Protein AF-Q69B92-F1 (afdb_monomer_lite)

Structure (mmCIF, N/CA/C/O backbone):
data_AF-Q69B92-F1
#
_entry.id   AF-Q69B92-F1
#
loop_
_atom_site.group_PDB
_atom_site.id
_atom_site.type_symbol
_atom_site.label_atom_id
_atom_site.label_alt_id
_atom_site.label_comp_id
_atom_site.label_asym_id
_atom_site.label_entity_id
_atom_site.label_seq_id
_atom_site.pdbx_PDB_ins_code
_atom_site.Cartn_x
_atom_site.Cartn_y
_atom_site.Cartn_z
_atom_site.occupancy
_atom_site.B_iso_or_equiv
_atom_site.auth_seq_id
_atom_site.auth_comp_id
_atom_site.auth_asym_id
_atom_site.auth_atom_id
_atom_site.pdbx_PDB_model_num
ATOM 1 N N . MET A 1 1 ? -2.956 -40.944 60.799 1.00 40.00 1 MET A N 1
ATOM 2 C CA . MET A 1 1 ? -3.241 -40.919 59.346 1.00 40.00 1 MET A CA 1
ATOM 3 C C . MET A 1 1 ? -3.884 -39.579 59.002 1.00 40.00 1 MET A C 1
ATOM 5 O O . MET A 1 1 ? -5.050 -39.380 59.313 1.00 40.00 1 MET A O 1
ATOM 9 N N . LYS A 1 2 ? -3.107 -38.618 58.488 1.00 46.03 2 LYS A N 1
ATOM 10 C CA . LYS A 1 2 ? -3.542 -37.228 58.267 1.00 46.03 2 LYS A CA 1
ATOM 11 C C . LYS A 1 2 ? -3.799 -37.036 56.771 1.00 46.03 2 LYS A C 1
ATOM 13 O O . LYS A 1 2 ? -2.864 -37.094 55.982 1.00 46.03 2 LYS A O 1
ATOM 18 N N . LYS A 1 3 ? -5.072 -36.913 56.387 1.00 49.97 3 LYS A N 1
ATOM 19 C CA . LYS A 1 3 ? -5.496 -36.759 54.990 1.00 49.97 3 LYS A CA 1
ATOM 20 C C . LYS A 1 3 ? -5.226 -35.315 54.565 1.00 49.97 3 LYS A C 1
ATOM 22 O O . LYS A 1 3 ? -5.858 -34.398 55.079 1.00 49.97 3 LYS A O 1
ATOM 27 N N . ILE A 1 4 ? -4.246 -35.123 53.689 1.00 58.19 4 ILE A N 1
ATOM 28 C CA . ILE A 1 4 ? -3.927 -33.826 53.092 1.00 58.19 4 ILE A CA 1
ATOM 29 C C . ILE A 1 4 ? -4.911 -33.622 51.939 1.00 58.19 4 ILE A C 1
ATOM 31 O O . ILE A 1 4 ? -4.822 -34.293 50.915 1.00 58.19 4 ILE A O 1
ATOM 35 N N . LEU A 1 5 ? -5.886 -32.739 52.147 1.00 55.16 5 LEU A N 1
ATOM 36 C CA . LEU A 1 5 ? -6.795 -32.270 51.108 1.00 55.16 5 LEU A CA 1
ATOM 37 C C . LEU A 1 5 ? -6.072 -31.155 50.338 1.00 55.16 5 LEU A C 1
ATOM 39 O O . LEU A 1 5 ? -5.948 -30.037 50.832 1.00 55.16 5 LEU A O 1
ATOM 43 N N . PHE A 1 6 ? -5.535 -31.486 49.167 1.00 49.84 6 PHE A N 1
ATOM 44 C CA . PHE A 1 6 ? -4.902 -30.528 48.262 1.00 49.84 6 PHE A CA 1
ATOM 45 C C . PHE A 1 6 ? -6.009 -29.825 47.457 1.00 49.84 6 PHE A C 1
ATOM 47 O O . PHE A 1 6 ? -6.784 -30.521 46.794 1.00 49.84 6 PHE A O 1
ATOM 54 N N . PRO A 1 7 ? -6.148 -28.489 47.512 1.00 50.69 7 PRO A N 1
ATOM 55 C CA . PRO A 1 7 ? -7.153 -27.805 46.720 1.00 50.69 7 PRO A CA 1
ATOM 56 C C . PRO A 1 7 ? -6.691 -27.823 45.260 1.00 50.69 7 PRO A C 1
ATOM 58 O O . PRO A 1 7 ? -5.608 -27.345 44.928 1.00 50.69 7 PRO A O 1
ATOM 61 N N . PHE A 1 8 ? -7.508 -28.400 44.381 1.00 52.59 8 PHE A N 1
ATOM 62 C CA . PHE A 1 8 ? -7.361 -28.224 42.942 1.00 52.59 8 PHE A CA 1
ATOM 63 C C . PHE A 1 8 ? -7.646 -26.751 42.626 1.00 52.59 8 PHE A C 1
ATOM 65 O O . PHE A 1 8 ? -8.801 -26.339 42.515 1.00 52.59 8 PHE A O 1
ATOM 72 N N . CYS A 1 9 ? -6.593 -25.939 42.517 1.00 53.56 9 CYS A N 1
ATOM 73 C CA . CYS A 1 9 ? -6.684 -24.627 41.892 1.00 53.56 9 CYS A CA 1
ATOM 74 C C . CYS A 1 9 ? -7.047 -24.839 40.421 1.00 53.56 9 CYS A C 1
ATOM 76 O O . CYS A 1 9 ? -6.195 -25.168 39.596 1.00 53.56 9 CYS A O 1
ATOM 78 N N . VAL A 1 10 ? -8.327 -24.663 40.099 1.00 58.72 10 VAL A N 1
ATOM 79 C CA . VAL A 1 10 ? -8.780 -24.450 38.728 1.00 58.72 10 VAL A CA 1
ATOM 80 C C . VAL A 1 10 ? -8.171 -23.122 38.282 1.00 58.72 10 VAL A C 1
ATOM 82 O O . VAL A 1 10 ? -8.684 -22.052 38.600 1.00 58.72 10 VAL A O 1
ATOM 85 N N . PHE A 1 11 ? -7.032 -23.185 37.590 1.00 57.44 11 PHE A N 1
ATOM 86 C CA . PHE A 1 11 ? -6.513 -22.057 36.826 1.00 57.44 11 PHE A CA 1
ATOM 87 C C . PHE A 1 11 ? -7.481 -21.813 35.666 1.00 57.44 11 PHE A C 1
ATOM 89 O O . PHE A 1 11 ? -7.361 -22.393 34.588 1.00 57.44 11 PHE A O 1
ATOM 96 N N . GLY A 1 12 ? -8.491 -20.981 35.914 1.00 56.69 12 GLY A N 1
ATOM 97 C CA . GLY A 1 12 ? -9.282 -20.379 34.856 1.00 56.69 12 GLY A CA 1
ATOM 98 C C . GLY A 1 12 ? -8.371 -19.462 34.049 1.00 56.69 12 GLY A C 1
ATOM 99 O O . GLY A 1 12 ? -8.016 -18.379 34.506 1.00 56.69 12 GLY A O 1
ATOM 100 N N . VAL A 1 13 ? -7.972 -19.902 32.858 1.00 61.03 13 VAL A N 1
ATOM 101 C CA . VAL A 1 13 ? -7.386 -19.023 31.844 1.00 61.03 13 VAL A CA 1
ATOM 102 C C . VAL A 1 13 ? -8.472 -18.061 31.370 1.00 61.03 13 VAL A C 1
ATOM 104 O O . VAL A 1 13 ? -9.257 -18.362 30.473 1.00 61.03 13 VAL A O 1
ATOM 107 N N . ILE A 1 14 ? -8.539 -16.896 32.009 1.00 56.09 14 ILE A N 1
ATOM 108 C CA . ILE A 1 14 ? -9.239 -15.728 31.479 1.00 56.09 14 ILE A CA 1
ATOM 109 C C . ILE A 1 14 ? -8.425 -15.194 30.299 1.00 56.09 14 ILE A C 1
ATOM 111 O O . ILE A 1 14 ? -7.545 -14.355 30.452 1.00 56.09 14 ILE A O 1
ATOM 115 N N . ASN A 1 15 ? -8.698 -15.710 29.101 1.00 53.12 15 ASN A N 1
ATOM 116 C CA . ASN A 1 15 ? -8.276 -15.041 27.879 1.00 53.12 15 ASN A CA 1
ATOM 117 C C . ASN A 1 15 ? -9.120 -13.768 27.750 1.00 53.12 15 ASN A C 1
ATOM 119 O O . ASN A 1 15 ? -10.294 -13.829 27.387 1.00 53.12 15 ASN A O 1
ATOM 123 N N . SER A 1 16 ? -8.537 -12.615 28.068 1.00 54.50 16 SER A N 1
ATOM 124 C CA . SER A 1 16 ? -9.066 -11.309 27.680 1.00 54.50 16 SER A CA 1
ATOM 125 C C . SER A 1 16 ? -8.912 -11.161 26.168 1.00 54.50 16 SER A C 1
ATOM 127 O O . SER A 1 16 ? -7.969 -10.548 25.672 1.00 54.50 16 SER A O 1
ATOM 129 N N . VAL A 1 17 ? -9.819 -11.791 25.424 1.00 55.09 17 VAL A N 1
ATOM 130 C CA . VAL A 1 17 ? -9.998 -11.512 24.004 1.00 55.09 17 VAL A CA 1
ATOM 131 C C . VAL A 1 17 ? -10.690 -10.157 23.951 1.00 55.09 17 VAL A C 1
ATOM 133 O O . VAL A 1 17 ? -11.878 -10.058 24.253 1.00 55.09 17 VAL A O 1
ATOM 136 N N . ASN A 1 18 ? -9.941 -9.100 23.627 1.00 56.81 18 ASN A N 1
ATOM 137 C CA . ASN A 1 18 ? -10.551 -7.861 23.158 1.00 56.81 18 ASN A CA 1
ATOM 138 C C . ASN A 1 18 ? -11.447 -8.269 21.993 1.00 56.81 18 ASN A C 1
ATOM 140 O O . ASN A 1 18 ? -10.948 -8.753 20.976 1.00 56.81 18 ASN A O 1
ATOM 144 N N . ALA A 1 19 ? -12.762 -8.201 22.194 1.00 47.94 19 ALA A N 1
ATOM 145 C CA . ALA A 1 19 ? -13.719 -8.560 21.170 1.00 47.94 19 ALA A CA 1
ATOM 146 C C . ALA A 1 19 ? -13.458 -7.632 19.982 1.00 47.94 19 ALA A C 1
ATOM 148 O O . ALA A 1 19 ? -13.809 -6.454 20.028 1.00 47.94 19 ALA A O 1
ATOM 149 N N . LEU A 1 20 ? -12.788 -8.147 18.942 1.00 54.19 20 LEU A N 1
ATOM 150 C CA . LEU A 1 20 ? -12.852 -7.533 17.628 1.00 54.19 20 LEU A CA 1
ATOM 151 C C . LEU A 1 20 ? -14.338 -7.462 17.314 1.00 54.19 20 LEU A C 1
ATOM 153 O O . LEU A 1 20 ? -14.989 -8.500 17.177 1.00 54.19 20 LEU A O 1
ATOM 157 N N . ASP A 1 21 ? -14.875 -6.249 17.280 1.00 54.31 21 ASP A N 1
ATOM 158 C CA . ASP A 1 21 ? -16.238 -6.014 16.848 1.00 54.31 21 ASP A CA 1
ATOM 159 C C . ASP A 1 21 ? -16.378 -6.608 15.442 1.00 54.31 21 ASP A C 1
ATOM 161 O O . ASP A 1 21 ? -15.842 -6.089 14.468 1.00 54.31 21 ASP A O 1
ATOM 165 N N . LEU A 1 22 ? -17.021 -7.770 15.332 1.00 53.44 22 LEU A N 1
ATOM 166 C CA . LEU A 1 22 ? -17.140 -8.512 14.074 1.00 53.44 22 LEU A CA 1
ATOM 167 C C . LEU A 1 22 ? -17.931 -7.720 13.021 1.00 53.44 22 LEU A C 1
ATOM 169 O O . LEU A 1 22 ? -17.814 -8.008 11.830 1.00 53.44 22 LEU A O 1
ATOM 173 N N . GLN A 1 23 ? -18.686 -6.696 13.438 1.00 51.72 23 GLN A N 1
ATOM 174 C CA . GLN A 1 23 ? -19.352 -5.759 12.531 1.00 51.72 23 GLN A CA 1
ATOM 175 C C . GLN A 1 23 ? -18.354 -4.841 11.809 1.00 51.72 23 GLN A C 1
ATOM 177 O O . GLN A 1 23 ? -18.604 -4.435 10.673 1.00 51.72 23 GLN A O 1
ATOM 182 N N . LEU A 1 24 ? -17.189 -4.592 12.412 1.00 58.81 24 LEU A N 1
ATOM 183 C CA . LEU A 1 24 ? -16.111 -3.772 11.863 1.00 58.81 24 LEU A CA 1
ATOM 184 C C . LEU A 1 24 ? -15.448 -4.422 10.643 1.00 58.81 24 LEU A C 1
ATOM 186 O O . LEU A 1 24 ? -14.958 -3.725 9.763 1.00 58.81 24 LEU A O 1
ATOM 190 N N . LEU A 1 25 ? -15.477 -5.753 10.534 1.00 67.62 25 LEU A N 1
ATOM 191 C CA . LEU A 1 25 ? -14.877 -6.505 9.428 1.00 67.62 25 LEU A CA 1
ATOM 192 C C . LEU A 1 25 ? -15.894 -6.804 8.314 1.00 67.62 25 LEU A C 1
ATOM 194 O O . LEU A 1 25 ? -15.961 -7.923 7.800 1.00 67.62 25 LEU A O 1
ATOM 198 N N . SER A 1 26 ? -16.657 -5.800 7.887 1.00 80.12 26 SER A N 1
ATOM 199 C CA . SER A 1 26 ? -17.514 -5.898 6.697 1.00 80.12 26 SER A CA 1
ATOM 200 C C . SER A 1 26 ? -17.010 -5.027 5.546 1.00 80.12 26 SER A C 1
ATOM 202 O O . SER A 1 26 ? -16.371 -3.996 5.753 1.00 80.12 26 SER A O 1
ATOM 204 N N . GLY A 1 27 ? -17.293 -5.460 4.314 1.00 88.19 27 GLY A N 1
ATOM 205 C CA . GLY A 1 27 ? -16.966 -4.713 3.096 1.00 88.19 27 GLY A CA 1
ATOM 206 C C . GLY A 1 27 ? -15.483 -4.347 2.974 1.00 88.19 27 GLY A C 1
ATOM 207 O O . GLY A 1 27 ? -14.600 -5.165 3.234 1.00 88.19 27 GLY A O 1
ATOM 208 N N . ASP A 1 28 ? -15.214 -3.103 2.578 1.00 91.25 28 ASP A N 1
ATOM 209 C CA . ASP A 1 28 ? -13.856 -2.614 2.317 1.00 91.25 28 ASP A CA 1
ATOM 210 C C . ASP A 1 28 ? -12.996 -2.502 3.579 1.00 91.25 28 ASP A C 1
ATOM 212 O O . ASP A 1 28 ? -11.777 -2.658 3.494 1.00 91.25 28 ASP A O 1
ATOM 216 N N . THR A 1 29 ? -13.610 -2.320 4.750 1.00 93.38 29 THR A N 1
ATOM 217 C CA . THR A 1 29 ? -12.896 -2.325 6.032 1.00 93.38 29 THR A CA 1
ATOM 218 C C . THR A 1 29 ? -12.256 -3.680 6.300 1.00 93.38 29 THR A C 1
ATOM 220 O O . THR A 1 29 ? -11.069 -3.751 6.630 1.00 93.38 29 THR A O 1
ATOM 223 N N . ARG A 1 30 ? -13.004 -4.768 6.064 1.00 92.38 30 ARG A N 1
ATOM 224 C CA . ARG A 1 30 ? -12.474 -6.135 6.150 1.00 92.38 30 ARG A CA 1
ATOM 225 C C . ARG A 1 30 ? -11.261 -6.305 5.252 1.00 92.38 30 ARG A C 1
ATOM 227 O O . ARG A 1 30 ? -10.203 -6.727 5.711 1.00 92.38 30 ARG A O 1
ATOM 234 N N . THR A 1 31 ? -11.415 -5.946 3.979 1.00 95.25 31 THR A N 1
ATOM 235 C CA . THR A 1 31 ? -10.349 -6.120 2.994 1.00 95.25 31 THR A CA 1
ATOM 236 C C . THR A 1 31 ? -9.137 -5.259 3.333 1.00 95.25 31 THR A C 1
ATOM 238 O O . THR A 1 31 ? -8.011 -5.711 3.161 1.00 95.25 31 THR A O 1
ATOM 241 N N . SER A 1 32 ? -9.331 -4.050 3.863 1.00 96.12 32 SER A N 1
ATOM 242 C CA . SER A 1 32 ? -8.227 -3.209 4.324 1.00 96.12 32 SER A CA 1
ATOM 243 C C . SER A 1 32 ? -7.442 -3.863 5.461 1.00 96.12 32 SER A C 1
ATOM 245 O O . SER A 1 32 ? -6.212 -3.830 5.426 1.00 96.12 32 SER A O 1
ATOM 247 N N . CYS A 1 33 ? -8.109 -4.446 6.458 1.00 94.12 33 CYS A N 1
ATOM 248 C CA . CYS A 1 33 ? -7.415 -5.122 7.555 1.00 94.12 33 CYS A CA 1
ATOM 249 C C . CYS A 1 33 ? -6.708 -6.401 7.087 1.00 94.12 33 CYS A C 1
ATOM 251 O O . CYS A 1 33 ? -5.565 -6.648 7.474 1.00 94.12 33 CYS A O 1
ATOM 253 N N . GLU A 1 34 ? -7.337 -7.174 6.196 1.00 93.38 34 GLU A N 1
ATOM 254 C CA . GLU A 1 34 ? -6.711 -8.338 5.556 1.00 93.38 34 GLU A CA 1
ATOM 255 C C . GLU A 1 34 ? -5.458 -7.938 4.770 1.00 93.38 34 GLU A C 1
ATOM 257 O O . GLU A 1 34 ? -4.431 -8.600 4.874 1.00 93.38 34 GLU A O 1
ATOM 262 N N . VAL A 1 35 ? -5.498 -6.823 4.031 1.00 95.25 35 VAL A N 1
ATOM 263 C CA . VAL A 1 35 ? -4.329 -6.297 3.311 1.00 95.25 35 VAL A CA 1
ATOM 264 C C . VAL A 1 35 ? -3.181 -5.987 4.262 1.00 95.25 35 VAL A C 1
ATOM 266 O O . VAL A 1 35 ? -2.056 -6.391 3.979 1.00 95.25 35 VAL A O 1
ATOM 269 N N . ILE A 1 36 ? -3.438 -5.303 5.381 1.00 94.12 36 ILE A N 1
ATOM 270 C CA . ILE A 1 36 ? -2.391 -4.979 6.364 1.00 94.12 36 ILE A CA 1
ATOM 271 C C . ILE A 1 36 ? -1.757 -6.264 6.901 1.00 94.12 36 ILE A C 1
ATOM 273 O O . ILE A 1 36 ? -0.532 -6.387 6.893 1.00 94.12 36 ILE A O 1
ATOM 277 N N . LEU A 1 37 ? -2.579 -7.240 7.295 1.00 92.12 37 LEU A N 1
ATOM 278 C CA . LEU A 1 37 ? -2.101 -8.523 7.810 1.00 92.12 37 LEU A CA 1
ATOM 279 C C . LEU A 1 37 ? -1.280 -9.286 6.758 1.00 92.12 37 LEU A C 1
ATOM 281 O O . LEU A 1 37 ? -0.181 -9.764 7.037 1.00 92.12 37 LEU A O 1
ATOM 285 N N . CYS A 1 38 ? -1.777 -9.343 5.524 1.00 92.81 38 CYS A N 1
ATOM 286 C CA . CYS A 1 38 ? -1.100 -10.000 4.414 1.00 92.81 38 CYS A CA 1
ATOM 287 C C . CYS A 1 38 ? 0.216 -9.311 4.039 1.00 92.81 38 CYS A C 1
ATOM 289 O O . CYS A 1 38 ? 1.172 -9.995 3.688 1.00 92.81 38 CYS A O 1
ATOM 291 N N . LEU A 1 39 ? 0.295 -7.978 4.090 1.00 92.06 39 LEU A N 1
ATOM 292 C CA . LEU A 1 39 ? 1.524 -7.232 3.797 1.00 92.06 39 LEU A CA 1
ATOM 293 C C . LEU A 1 39 ? 2.572 -7.360 4.909 1.00 92.06 39 LEU A C 1
ATOM 295 O O . LEU A 1 39 ? 3.761 -7.358 4.597 1.00 92.06 39 LEU A O 1
ATOM 299 N N . ALA A 1 40 ? 2.144 -7.508 6.165 1.00 88.75 40 ALA A N 1
ATOM 300 C CA . ALA A 1 40 ? 3.032 -7.745 7.301 1.00 88.75 40 ALA A CA 1
ATOM 301 C C . ALA A 1 40 ?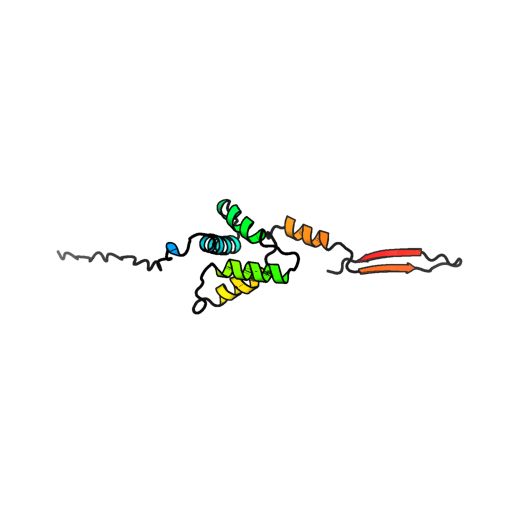 3.605 -9.173 7.327 1.00 88.75 40 ALA A C 1
ATOM 303 O O . ALA A 1 40 ? 4.672 -9.402 7.896 1.00 88.75 40 ALA A O 1
ATOM 304 N N . SER A 1 41 ? 2.919 -10.136 6.703 1.00 86.69 41 SER A N 1
ATOM 305 C CA . SER A 1 41 ? 3.371 -11.525 6.653 1.00 86.69 41 SER A CA 1
ATOM 306 C C . SER A 1 41 ? 4.499 -11.738 5.627 1.00 86.69 41 SER A C 1
ATOM 308 O O . SER A 1 41 ? 4.371 -11.325 4.466 1.00 86.69 41 SER A O 1
ATOM 310 N N . PRO A 1 42 ? 5.580 -12.456 5.994 1.00 81.06 42 PRO A N 1
ATOM 311 C CA . PRO A 1 42 ? 6.631 -12.844 5.053 1.00 81.06 42 PRO A CA 1
ATOM 312 C C . PRO A 1 42 ? 6.150 -13.895 4.041 1.00 81.06 42 PRO A C 1
ATOM 314 O O . PRO A 1 42 ? 6.674 -13.967 2.930 1.00 81.06 42 PRO A O 1
ATOM 317 N N . VAL A 1 43 ? 5.141 -14.694 4.403 1.00 83.19 43 VAL A N 1
ATOM 318 C CA . VAL A 1 43 ? 4.523 -15.697 3.530 1.00 83.19 43 VAL A CA 1
ATOM 319 C C . VAL A 1 43 ? 3.167 -15.181 3.068 1.00 83.19 43 VAL A C 1
ATOM 321 O O . VAL A 1 43 ? 2.380 -14.673 3.864 1.00 83.19 43 VAL A O 1
ATOM 324 N N . LYS A 1 44 ? 2.898 -15.313 1.769 1.00 85.88 44 LYS A N 1
ATOM 325 C CA . LYS A 1 44 ? 1.680 -14.831 1.112 1.00 85.88 44 LYS A CA 1
ATOM 326 C C . LYS A 1 44 ? 0.823 -16.037 0.725 1.00 85.88 44 LYS A C 1
ATOM 328 O O . LYS A 1 44 ? 0.994 -16.561 -0.375 1.00 85.88 44 LYS A O 1
ATOM 333 N N . PRO A 1 45 ? -0.025 -16.533 1.632 1.00 88.69 45 PRO A N 1
ATOM 334 C CA . PRO A 1 45 ? -0.859 -17.688 1.345 1.00 88.69 45 PRO A CA 1
ATOM 335 C C . PRO A 1 45 ? -1.989 -17.317 0.356 1.00 88.69 45 PRO A C 1
ATOM 337 O O . PRO A 1 45 ? -2.250 -16.126 0.139 1.00 88.69 45 PRO A O 1
ATOM 340 N N . PRO A 1 46 ? -2.639 -18.298 -0.300 1.00 90.81 46 PRO A N 1
ATOM 341 C CA . PRO A 1 46 ? -3.597 -18.044 -1.382 1.00 90.81 46 PRO A CA 1
ATOM 342 C C . PRO A 1 46 ? -4.773 -17.137 -0.995 1.00 90.81 46 PRO A C 1
ATOM 344 O O . PRO A 1 46 ? -5.262 -16.376 -1.829 1.00 90.81 46 PRO A O 1
ATOM 347 N N . GLU A 1 47 ? -5.197 -17.155 0.268 1.00 91.25 47 GLU A N 1
ATOM 348 C CA . GLU A 1 47 ? -6.246 -16.283 0.803 1.00 91.25 47 GLU A CA 1
ATOM 349 C C . GLU A 1 47 ? -5.900 -14.791 0.707 1.00 91.25 47 GLU A C 1
ATOM 351 O O . GLU A 1 47 ? -6.794 -13.960 0.566 1.00 91.25 47 GLU A O 1
ATOM 356 N N . CYS A 1 48 ? -4.612 -14.439 0.691 1.00 92.81 48 CYS A N 1
ATOM 357 C CA . CYS A 1 48 ? -4.170 -13.057 0.540 1.00 92.81 48 CYS A CA 1
ATOM 358 C C . CYS A 1 48 ? -4.291 -12.539 -0.899 1.00 92.81 48 CYS A C 1
ATOM 360 O O . CYS A 1 48 ? -4.221 -11.327 -1.113 1.00 92.81 48 CYS A O 1
ATOM 362 N N . ALA A 1 49 ? -4.454 -13.416 -1.896 1.00 91.81 49 ALA A N 1
ATOM 363 C CA . ALA A 1 49 ? -4.379 -13.031 -3.303 1.00 91.81 49 ALA A CA 1
ATOM 364 C C . ALA A 1 49 ? -5.439 -11.986 -3.682 1.00 91.81 49 ALA A C 1
ATOM 366 O O . ALA A 1 49 ? -5.112 -10.989 -4.323 1.00 91.81 49 ALA A O 1
ATOM 367 N N . SER A 1 50 ? -6.686 -12.175 -3.242 1.00 93.88 50 SER A N 1
ATOM 368 C CA . SER A 1 50 ? -7.795 -11.260 -3.552 1.00 93.88 50 SER A CA 1
ATOM 369 C C . SER A 1 50 ? -7.595 -9.881 -2.915 1.00 93.88 50 SER A C 1
ATOM 371 O O . SER A 1 50 ? -7.634 -8.851 -3.594 1.00 93.88 50 SER A O 1
ATOM 373 N N . SER A 1 51 ? -7.300 -9.855 -1.614 1.00 94.12 51 SER A N 1
ATOM 374 C CA . SER A 1 51 ? -7.150 -8.615 -0.849 1.00 94.12 51 SER A CA 1
ATOM 375 C C . SER A 1 51 ? -5.934 -7.816 -1.336 1.00 94.12 51 SER A C 1
ATOM 377 O O . SER A 1 51 ? -6.031 -6.608 -1.566 1.00 94.12 51 SER A O 1
ATOM 379 N N . LEU A 1 52 ? -4.813 -8.485 -1.625 1.00 93.81 52 LEU A N 1
ATOM 380 C CA . LEU A 1 52 ? -3.629 -7.843 -2.200 1.00 93.81 52 LEU A CA 1
ATOM 381 C C . LEU A 1 52 ? -3.841 -7.372 -3.639 1.00 93.81 52 LEU A C 1
ATOM 383 O O . LEU A 1 52 ? -3.375 -6.287 -3.983 1.00 93.81 52 LEU A O 1
ATOM 387 N N . ALA A 1 53 ? -4.557 -8.133 -4.470 1.00 93.31 53 ALA A N 1
ATOM 388 C CA . ALA A 1 53 ? -4.900 -7.692 -5.819 1.00 93.31 53 ALA A CA 1
ATOM 389 C C . ALA A 1 53 ? -5.696 -6.381 -5.775 1.00 93.31 53 ALA A C 1
ATOM 391 O O . ALA A 1 53 ? -5.386 -5.452 -6.523 1.00 93.31 53 ALA A O 1
ATOM 392 N N . LYS A 1 54 ? -6.647 -6.253 -4.839 1.00 94.56 54 LYS A N 1
ATOM 393 C CA . LYS A 1 54 ? -7.366 -4.994 -4.611 1.00 94.56 54 LYS A CA 1
ATOM 394 C C . LYS A 1 54 ? -6.415 -3.867 -4.214 1.00 94.56 54 LYS A C 1
ATOM 396 O O . LYS A 1 54 ? -6.459 -2.808 -4.833 1.00 94.56 54 LYS A O 1
ATOM 401 N N . TYR A 1 55 ? -5.514 -4.096 -3.259 1.00 95.50 55 TYR A N 1
ATOM 402 C CA . TYR A 1 55 ? -4.539 -3.087 -2.835 1.00 95.50 55 TYR A CA 1
ATOM 403 C C . TYR A 1 55 ? -3.644 -2.595 -3.982 1.00 95.50 55 TYR A C 1
ATOM 405 O O . TYR A 1 55 ? -3.511 -1.391 -4.209 1.00 95.50 55 TYR A O 1
ATOM 413 N N . PHE A 1 56 ? -3.056 -3.517 -4.747 1.00 94.06 56 PHE A N 1
ATOM 414 C CA . PHE A 1 56 ? -2.164 -3.169 -5.852 1.00 94.06 56 PHE A CA 1
ATOM 415 C C . PHE A 1 56 ? -2.905 -2.622 -7.079 1.00 94.06 56 PHE A C 1
ATOM 417 O O . PHE A 1 56 ? -2.295 -1.897 -7.865 1.00 94.06 56 PHE A O 1
ATOM 424 N N . SER A 1 57 ? -4.215 -2.872 -7.208 1.00 94.50 57 SER A N 1
ATOM 425 C CA . SER A 1 57 ? -5.065 -2.217 -8.214 1.00 94.50 57 SER A CA 1
ATOM 426 C C . SER A 1 57 ? -5.247 -0.715 -7.963 1.00 94.50 57 SER A C 1
ATOM 428 O O . SER A 1 57 ? -5.531 0.034 -8.899 1.00 94.50 57 SER A O 1
ATOM 430 N N . ILE A 1 58 ? -5.030 -0.250 -6.723 1.00 95.81 58 ILE A N 1
ATOM 431 C CA . ILE A 1 58 ? -5.014 1.175 -6.386 1.00 95.81 58 ILE A CA 1
ATOM 432 C C . ILE A 1 58 ? -3.719 1.766 -6.941 1.00 95.81 58 ILE A C 1
ATOM 434 O O . ILE A 1 58 ? -2.670 1.772 -6.288 1.00 95.81 58 ILE A O 1
ATOM 438 N N . HIS A 1 59 ? -3.800 2.248 -8.176 1.00 94.12 59 HIS A N 1
ATOM 439 C CA . HIS A 1 59 ? -2.702 2.876 -8.887 1.00 94.12 59 HIS A CA 1
ATOM 440 C C . HIS A 1 59 ? -3.225 3.989 -9.798 1.00 94.12 59 HIS A C 1
ATOM 442 O O . HIS A 1 59 ? -4.094 3.790 -10.646 1.00 94.12 59 HIS A O 1
ATOM 448 N N . PHE A 1 60 ? -2.640 5.173 -9.655 1.00 95.38 60 PHE A N 1
ATOM 449 C CA . PHE A 1 60 ? -2.910 6.342 -10.478 1.00 95.38 60 PHE A CA 1
ATOM 450 C C . PHE A 1 60 ? -1.662 6.744 -11.260 1.00 95.38 60 PHE A C 1
ATOM 452 O O . PHE A 1 60 ? -0.534 6.497 -10.846 1.00 95.38 60 PHE A O 1
ATOM 459 N N . LYS A 1 61 ? -1.860 7.492 -12.353 1.00 94.12 61 LYS A N 1
ATOM 460 C CA . LYS A 1 61 ? -0.765 8.064 -13.162 1.00 94.12 61 LYS A CA 1
ATOM 461 C C . LYS A 1 61 ? 0.218 8.921 -12.346 1.00 94.12 61 LYS A C 1
ATOM 463 O O . LYS A 1 61 ? 1.366 9.088 -12.736 1.00 94.12 61 LYS A O 1
ATOM 468 N N . LYS A 1 62 ? -0.254 9.522 -11.252 1.00 94.81 62 LYS A N 1
ATOM 469 C CA . LYS A 1 62 ? 0.516 10.414 -10.379 1.00 94.81 62 LYS A CA 1
ATOM 470 C C . LYS A 1 62 ? 0.857 9.668 -9.078 1.00 94.81 62 LYS A C 1
ATOM 472 O O . LYS A 1 62 ? -0.085 9.360 -8.348 1.00 94.81 62 LYS A O 1
ATOM 477 N N . PRO A 1 63 ? 2.143 9.426 -8.746 1.00 93.12 63 PRO A N 1
ATOM 478 C CA . PRO A 1 63 ? 2.531 8.620 -7.581 1.00 93.12 63 PRO A CA 1
ATOM 479 C C . PRO A 1 63 ? 1.957 9.124 -6.256 1.00 93.12 63 PRO A C 1
ATOM 481 O O . PRO A 1 63 ? 1.455 8.343 -5.457 1.00 93.12 63 PRO A O 1
ATOM 484 N N . TRP A 1 64 ? 1.931 10.441 -6.054 1.00 94.19 64 TRP A N 1
ATOM 485 C CA . TRP A 1 64 ? 1.360 11.038 -4.846 1.00 94.19 64 TRP A CA 1
ATOM 486 C C . TRP A 1 64 ? -0.145 10.774 -4.702 1.00 94.19 64 TRP A C 1
ATOM 488 O O . TRP A 1 64 ? -0.624 10.598 -3.587 1.00 94.19 64 TRP A O 1
ATOM 498 N N . LYS A 1 65 ? -0.890 10.680 -5.816 1.00 97.00 65 LYS A N 1
ATOM 499 C CA . LYS A 1 65 ? -2.308 10.288 -5.786 1.00 97.00 65 LYS A CA 1
ATOM 500 C C . LYS A 1 65 ? -2.474 8.817 -5.411 1.00 97.00 65 LYS A C 1
ATOM 502 O O . LYS A 1 65 ? -3.394 8.487 -4.676 1.00 97.00 65 LYS A O 1
ATOM 507 N N . THR A 1 66 ? -1.576 7.950 -5.880 1.00 96.19 66 THR A N 1
ATOM 508 C CA . THR A 1 66 ? -1.535 6.535 -5.479 1.00 96.19 66 THR A CA 1
ATOM 509 C C . THR A 1 66 ? -1.283 6.385 -3.986 1.00 96.19 66 THR A C 1
ATOM 511 O O . THR A 1 66 ? -2.037 5.688 -3.317 1.00 96.19 66 THR A O 1
ATOM 514 N N . ILE A 1 67 ? -0.271 7.077 -3.458 1.00 97.00 67 ILE A N 1
ATOM 515 C CA . ILE A 1 67 ? 0.067 7.055 -2.029 1.00 97.00 67 ILE A CA 1
ATOM 516 C C . ILE A 1 67 ? -1.118 7.550 -1.195 1.00 97.00 67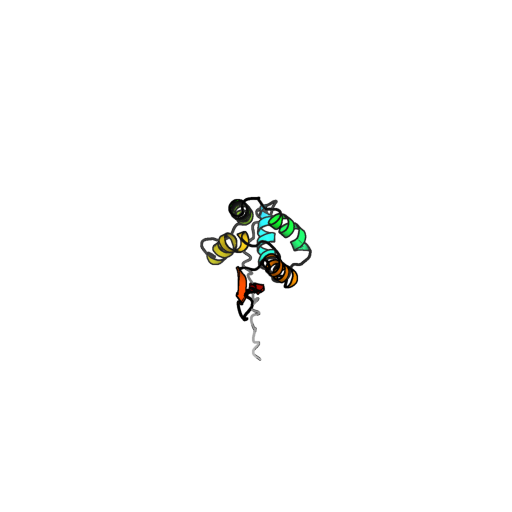 ILE A C 1
ATOM 518 O O . ILE A 1 67 ? -1.498 6.893 -0.230 1.00 97.00 67 ILE A O 1
ATOM 522 N N . GLN A 1 68 ? -1.743 8.661 -1.596 1.00 97.75 68 GLN A N 1
ATOM 523 C CA . GLN A 1 68 ? -2.913 9.197 -0.905 1.00 97.75 68 GLN A CA 1
ATOM 524 C C . GLN A 1 68 ? -4.085 8.203 -0.903 1.00 97.75 68 GLN A C 1
ATOM 526 O O . GLN A 1 68 ? -4.607 7.890 0.161 1.00 97.75 68 GLN A O 1
ATOM 531 N N . ALA A 1 69 ? -4.457 7.654 -2.060 1.00 97.69 69 ALA A N 1
ATOM 532 C CA . ALA A 1 69 ? -5.574 6.714 -2.155 1.00 97.69 69 ALA A CA 1
ATOM 533 C C . ALA A 1 69 ? -5.312 5.407 -1.391 1.00 97.69 69 ALA A C 1
ATOM 535 O O . ALA A 1 69 ? -6.214 4.849 -0.770 1.00 97.69 69 ALA A O 1
ATOM 536 N N . ARG A 1 70 ? -4.065 4.921 -1.387 1.00 97.44 70 ARG A N 1
ATOM 537 C CA . ARG A 1 70 ? -3.668 3.769 -0.567 1.00 97.44 70 ARG A CA 1
ATOM 538 C C . ARG A 1 70 ? -3.741 4.087 0.916 1.00 97.44 70 ARG A C 1
ATOM 540 O O . ARG A 1 70 ? -4.202 3.249 1.679 1.00 97.44 70 ARG A O 1
ATOM 547 N N . LYS A 1 71 ? -3.337 5.291 1.326 1.00 97.06 71 LYS A N 1
ATOM 548 C CA . LYS A 1 71 ? -3.470 5.754 2.710 1.00 97.06 71 LYS A CA 1
ATOM 549 C C . LYS A 1 71 ? -4.936 5.809 3.137 1.00 97.06 71 LYS A C 1
ATOM 551 O O . LYS A 1 71 ? -5.270 5.320 4.209 1.00 97.06 71 LYS A O 1
ATOM 556 N N . GLU A 1 72 ? -5.806 6.361 2.298 1.00 97.06 72 GLU A N 1
ATOM 557 C CA . GLU A 1 72 ? -7.256 6.409 2.528 1.00 97.06 72 GLU A CA 1
ATOM 558 C C . GLU A 1 72 ? -7.848 4.997 2.645 1.00 97.06 72 GLU A C 1
ATOM 560 O O . GLU A 1 72 ? -8.539 4.710 3.618 1.00 97.06 72 GLU A O 1
ATOM 565 N N . PHE A 1 73 ? -7.491 4.088 1.731 1.00 97.31 73 PHE A N 1
ATOM 566 C CA . PHE A 1 73 ? -7.915 2.688 1.781 1.00 97.31 73 PHE A CA 1
ATOM 567 C C . PHE A 1 73 ? -7.437 1.971 3.051 1.00 97.31 73 PHE A C 1
ATOM 569 O O . PHE A 1 73 ? -8.250 1.364 3.738 1.00 97.31 73 PHE A O 1
ATOM 576 N N . LEU A 1 74 ? -6.149 2.068 3.403 1.00 96.12 74 LEU A N 1
ATOM 577 C CA . LEU A 1 74 ? -5.595 1.423 4.601 1.00 96.12 74 LEU A CA 1
ATOM 578 C C . LEU A 1 74 ? -6.161 2.011 5.905 1.00 96.12 74 LEU A C 1
ATOM 580 O O . LEU A 1 74 ? -6.182 1.335 6.933 1.00 96.12 74 LEU A O 1
ATOM 584 N N . ASN A 1 75 ? -6.624 3.264 5.889 1.00 94.81 75 ASN A N 1
ATOM 585 C CA . ASN A 1 75 ? -7.282 3.888 7.036 1.00 94.81 75 ASN A CA 1
ATOM 586 C C . ASN A 1 75 ? -8.716 3.414 7.266 1.00 94.81 75 ASN A C 1
ATOM 588 O O . ASN A 1 75 ? -9.245 3.688 8.341 1.00 94.81 75 ASN A O 1
ATOM 592 N N . LEU A 1 76 ? -9.305 2.653 6.338 1.00 94.44 76 LEU A N 1
ATOM 593 C CA . LEU A 1 76 ? -10.543 1.931 6.620 1.00 94.44 76 LEU A CA 1
ATOM 594 C C . LEU A 1 76 ? -10.330 0.932 7.756 1.00 94.44 76 LEU A C 1
ATOM 596 O O . LEU A 1 76 ? -11.210 0.797 8.597 1.00 94.44 76 LEU A O 1
ATOM 600 N N . CYS A 1 77 ? -9.158 0.288 7.828 1.00 93.12 77 CYS A N 1
ATOM 601 C CA . CYS A 1 77 ? -8.813 -0.546 8.970 1.00 93.12 77 CYS A CA 1
ATOM 602 C C . CYS A 1 77 ? -8.475 0.316 10.205 1.00 93.12 77 CYS A C 1
ATOM 604 O O . CYS A 1 77 ? -7.468 1.051 10.192 1.00 93.12 77 CYS A O 1
ATOM 606 N N . PRO A 1 78 ? -9.279 0.225 11.279 1.00 89.31 78 PRO A N 1
ATOM 607 C CA . PRO A 1 78 ? -9.040 0.966 12.504 1.00 89.31 78 PRO A CA 1
ATOM 608 C C . PRO A 1 78 ? -7.848 0.367 13.244 1.00 89.31 78 PRO A C 1
ATOM 610 O O . PRO A 1 78 ? -7.699 -0.847 13.355 1.00 89.31 78 PRO A O 1
ATOM 613 N N . ILE A 1 79 ? -6.996 1.246 13.752 1.00 85.75 79 ILE A N 1
ATOM 614 C CA . ILE A 1 79 ? -5.853 0.896 14.591 1.00 85.75 79 ILE A CA 1
ATOM 615 C C . ILE A 1 79 ? -5.855 1.829 15.791 1.00 85.75 79 ILE A C 1
ATOM 617 O O . ILE A 1 79 ? -6.266 2.986 15.672 1.00 85.75 79 ILE A O 1
ATOM 621 N N . ASP A 1 80 ? -5.389 1.335 16.929 1.00 83.00 80 ASP A N 1
ATOM 622 C CA . ASP A 1 80 ? -5.246 2.158 18.119 1.00 83.00 80 ASP A CA 1
ATOM 623 C C . ASP A 1 80 ? -4.050 3.104 17.946 1.00 83.00 80 ASP A C 1
ATOM 625 O O . ASP A 1 80 ? -2.889 2.724 18.067 1.00 83.00 80 ASP A O 1
ATOM 629 N N . THR A 1 81 ? -4.326 4.363 17.615 1.00 79.06 81 THR A N 1
ATOM 630 C CA . THR A 1 81 ? -3.276 5.368 17.408 1.00 79.06 81 THR A CA 1
ATOM 631 C C . THR A 1 81 ? -2.642 5.855 18.704 1.00 79.06 81 THR A C 1
ATOM 633 O O . THR A 1 81 ? -1.594 6.497 18.660 1.00 79.06 81 THR A O 1
ATOM 636 N N . THR A 1 82 ? -3.293 5.612 19.841 1.00 80.50 82 THR A N 1
ATOM 637 C CA . THR A 1 82 ? -2.849 6.086 21.153 1.00 80.50 82 THR A CA 1
ATOM 638 C C . THR A 1 82 ? -1.883 5.094 21.778 1.00 80.50 82 THR A C 1
ATOM 640 O O . THR A 1 82 ? -0.860 5.510 22.319 1.00 80.50 82 THR A O 1
ATOM 643 N N . ASN A 1 83 ? -2.180 3.801 21.665 1.00 85.06 83 ASN A N 1
ATOM 644 C CA . ASN A 1 83 ? -1.354 2.745 22.240 1.00 85.06 83 ASN A CA 1
ATOM 645 C C . ASN A 1 83 ? -0.328 2.169 21.245 1.00 85.06 83 ASN A C 1
ATOM 647 O O . ASN A 1 83 ? 0.724 1.712 21.685 1.00 85.06 83 ASN A O 1
ATOM 651 N N . ASP A 1 84 ? -0.558 2.278 19.927 1.00 85.88 84 ASP A N 1
ATOM 652 C CA . ASP A 1 84 ? 0.315 1.699 18.892 1.00 85.88 84 ASP A CA 1
ATOM 653 C C . ASP A 1 84 ? 0.743 2.718 17.804 1.00 85.88 84 ASP A C 1
ATOM 655 O O . ASP A 1 84 ? 0.445 2.557 16.609 1.00 85.88 84 ASP A O 1
ATOM 659 N N . PRO A 1 85 ? 1.499 3.778 18.158 1.00 91.56 85 PRO A N 1
ATOM 660 C CA . PRO A 1 85 ? 1.945 4.795 17.199 1.00 91.56 85 PRO A CA 1
ATOM 661 C C . PRO A 1 85 ? 2.859 4.229 16.098 1.00 91.56 85 PRO A C 1
ATOM 663 O O . PRO A 1 85 ? 2.869 4.730 14.969 1.00 91.56 85 PRO A O 1
ATOM 666 N N . GLU A 1 86 ? 3.607 3.161 16.388 1.00 92.06 86 GLU A N 1
ATOM 667 C CA . GLU A 1 86 ? 4.449 2.485 15.396 1.00 92.06 86 GLU A CA 1
ATOM 668 C C . GLU A 1 86 ? 3.617 1.789 14.317 1.00 92.06 86 GLU A C 1
ATOM 670 O O . GLU A 1 86 ? 3.938 1.904 13.132 1.00 92.06 86 GLU A O 1
ATOM 675 N N . MET A 1 87 ? 2.506 1.145 14.695 1.00 90.50 87 MET A N 1
ATOM 676 C CA . MET A 1 87 ? 1.572 0.543 13.740 1.00 90.50 87 MET A CA 1
ATOM 677 C C . MET A 1 87 ? 0.941 1.618 12.853 1.00 90.50 87 MET A C 1
ATOM 679 O O . MET A 1 87 ? 0.801 1.433 11.641 1.00 90.50 87 MET A O 1
ATOM 683 N N . TYR A 1 88 ? 0.624 2.781 13.428 1.00 91.62 88 TYR A N 1
ATOM 684 C CA . TYR A 1 88 ? 0.125 3.919 12.660 1.00 91.62 88 TYR A CA 1
ATOM 685 C C . TYR A 1 88 ? 1.123 4.398 11.613 1.00 91.62 88 TYR A C 1
ATOM 687 O O . TYR A 1 88 ? 0.737 4.584 10.454 1.00 91.62 88 TYR A O 1
ATOM 695 N N . LYS A 1 89 ? 2.396 4.540 11.985 1.00 93.69 89 LYS A N 1
ATOM 696 C CA . LYS A 1 89 ? 3.471 4.914 11.061 1.00 93.69 89 LYS A CA 1
ATOM 697 C C . LYS A 1 89 ? 3.696 3.846 9.991 1.00 93.69 89 LYS A C 1
ATOM 699 O O . LYS A 1 89 ? 3.749 4.163 8.805 1.00 93.69 89 LYS A O 1
ATOM 704 N N . TYR A 1 90 ? 3.780 2.576 10.382 1.00 93.12 90 TYR A N 1
ATOM 705 C CA . TYR A 1 90 ? 3.937 1.461 9.451 1.00 93.12 90 TYR A CA 1
ATOM 706 C C . TYR A 1 90 ? 2.822 1.458 8.396 1.00 93.12 90 TYR A C 1
ATOM 708 O O . TYR A 1 90 ? 3.096 1.460 7.194 1.00 93.12 90 TYR A O 1
ATOM 716 N N . LYS A 1 91 ? 1.566 1.568 8.835 1.00 94.31 91 LYS A N 1
ATOM 717 C CA . LYS A 1 91 ? 0.397 1.619 7.954 1.00 94.31 91 LYS A CA 1
ATOM 718 C C . LYS A 1 91 ? 0.409 2.828 7.018 1.00 94.31 91 LYS A C 1
ATOM 720 O O . LYS A 1 91 ? 0.182 2.675 5.822 1.00 94.31 91 LYS A O 1
ATOM 725 N N . ASN A 1 92 ? 0.641 4.025 7.555 1.00 94.00 92 ASN A N 1
ATOM 726 C CA . ASN A 1 92 ? 0.411 5.276 6.830 1.00 94.00 92 ASN A CA 1
ATOM 727 C C . ASN A 1 92 ? 1.613 5.802 6.046 1.00 94.00 92 ASN A C 1
ATOM 729 O O . ASN A 1 92 ? 1.406 6.588 5.120 1.00 94.00 92 ASN A O 1
ATOM 733 N N . ASP A 1 93 ? 2.827 5.385 6.405 1.00 94.12 93 ASP A N 1
ATOM 734 C CA . ASP A 1 93 ? 4.062 5.929 5.839 1.00 94.12 93 ASP A CA 1
ATOM 735 C C . ASP A 1 93 ? 4.898 4.852 5.136 1.00 94.12 93 ASP A C 1
ATOM 737 O O . ASP A 1 93 ? 5.630 5.166 4.199 1.00 94.12 93 ASP A O 1
ATOM 741 N N . ILE A 1 94 ? 4.782 3.578 5.532 1.00 94.25 94 ILE A N 1
ATOM 742 C CA . ILE A 1 94 ? 5.544 2.480 4.917 1.00 94.25 94 ILE A CA 1
ATOM 743 C C . ILE A 1 94 ? 4.689 1.726 3.899 1.00 94.25 94 ILE A C 1
ATOM 745 O O . ILE A 1 94 ? 5.031 1.704 2.715 1.00 94.25 94 ILE A O 1
ATOM 749 N N . LEU A 1 95 ? 3.557 1.150 4.324 1.00 93.94 95 LEU A N 1
ATOM 750 C CA . LEU A 1 95 ? 2.748 0.278 3.465 1.00 93.94 95 LEU A CA 1
ATOM 751 C C . LEU A 1 95 ? 2.286 0.982 2.186 1.00 93.94 95 LEU A C 1
ATOM 753 O O . LEU A 1 95 ? 2.384 0.397 1.108 1.00 93.94 95 LEU A O 1
ATOM 757 N N . VAL A 1 96 ? 1.868 2.248 2.285 1.00 95.62 96 VAL A N 1
ATOM 758 C CA . VAL A 1 96 ? 1.359 3.071 1.165 1.00 95.62 96 VAL A CA 1
ATOM 759 C C . VAL A 1 96 ? 2.323 3.172 -0.025 1.00 95.62 96 VAL A C 1
ATOM 761 O O . VAL A 1 96 ? 1.887 3.345 -1.167 1.00 95.62 96 VAL A O 1
ATOM 764 N N . ASN A 1 97 ? 3.624 3.025 0.233 1.00 92.75 97 ASN A N 1
ATOM 765 C CA . ASN A 1 97 ? 4.690 3.128 -0.760 1.00 92.75 97 ASN A CA 1
ATOM 766 C C . ASN A 1 97 ? 5.043 1.785 -1.418 1.00 92.75 97 ASN A C 1
ATOM 768 O O . ASN A 1 97 ? 5.791 1.768 -2.391 1.00 92.75 97 ASN A O 1
ATOM 772 N N . LEU A 1 98 ? 4.502 0.664 -0.931 1.00 88.81 98 LEU A N 1
ATOM 773 C CA . LEU A 1 98 ? 4.789 -0.656 -1.491 1.00 88.81 98 LEU A CA 1
ATOM 774 C C . LEU A 1 98 ? 4.223 -0.783 -2.903 1.00 88.81 98 LEU A C 1
ATOM 776 O O . LEU A 1 98 ? 3.020 -0.660 -3.126 1.00 88.81 98 LEU A O 1
ATOM 780 N N . ASP A 1 99 ? 5.077 -1.064 -3.873 1.00 80.19 99 ASP A N 1
ATOM 781 C CA . ASP A 1 99 ? 4.733 -1.106 -5.295 1.00 80.19 99 ASP A CA 1
ATOM 782 C C . ASP A 1 99 ? 4.877 -2.507 -5.911 1.00 80.19 99 ASP A C 1
ATOM 784 O O . ASP A 1 99 ? 4.772 -2.665 -7.125 1.00 80.19 99 ASP A O 1
ATOM 788 N N . GLY A 1 100 ? 5.079 -3.535 -5.085 1.00 76.81 100 GLY A N 1
ATOM 789 C CA . GLY A 1 100 ? 5.053 -4.924 -5.521 1.00 76.81 100 GLY A CA 1
ATOM 790 C C . GLY A 1 100 ? 5.567 -5.905 -4.475 1.00 76.81 100 GLY A C 1
ATOM 791 O O . GLY A 1 100 ? 5.716 -5.593 -3.294 1.00 76.81 100 GLY A O 1
ATOM 792 N N . GLU A 1 101 ? 5.822 -7.120 -4.939 1.00 71.25 101 GLU A N 1
ATOM 793 C CA . GLU A 1 101 ? 6.402 -8.206 -4.158 1.00 71.25 101 GLU A CA 1
ATOM 794 C C . GLU A 1 101 ? 7.911 -8.026 -3.921 1.00 71.25 101 GLU A C 1
ATOM 796 O O . GLU A 1 101 ? 8.647 -7.548 -4.785 1.00 71.25 101 GLU A O 1
ATOM 801 N N . CYS A 1 102 ? 8.379 -8.451 -2.744 1.00 71.94 102 CYS A N 1
ATOM 802 C CA . CYS A 1 102 ? 9.799 -8.497 -2.390 1.00 71.94 102 CYS A CA 1
ATOM 803 C C . CYS A 1 102 ? 10.408 -9.842 -2.833 1.00 71.94 102 CYS A C 1
ATOM 805 O O . CYS A 1 102 ? 10.848 -10.640 -2.008 1.00 71.94 102 CYS A O 1
ATOM 807 N N . SER A 1 103 ? 10.357 -10.139 -4.136 1.00 74.56 103 SER A N 1
ATOM 808 C CA . SER A 1 103 ? 11.001 -11.325 -4.718 1.00 74.56 103 SER A CA 1
ATOM 809 C C . SER A 1 103 ? 12.324 -10.939 -5.378 1.00 74.56 103 SER A C 1
ATOM 811 O O . SER A 1 103 ? 12.451 -9.853 -5.945 1.00 74.56 103 SER A O 1
ATOM 813 N N . THR A 1 104 ? 13.325 -11.821 -5.337 1.00 77.31 104 THR A N 1
ATOM 814 C CA . THR A 1 104 ? 14.619 -11.578 -6.001 1.00 77.31 104 THR A CA 1
ATOM 815 C C . THR A 1 104 ? 14.435 -11.314 -7.495 1.00 77.31 104 THR A C 1
ATOM 817 O O . THR A 1 104 ? 15.076 -10.424 -8.044 1.00 77.31 104 THR A O 1
ATOM 820 N N . THR A 1 105 ? 13.495 -12.009 -8.139 1.00 80.94 105 THR A N 1
ATOM 821 C CA . THR A 1 105 ? 13.116 -11.771 -9.535 1.00 80.94 105 THR A CA 1
ATOM 822 C C . THR A 1 105 ? 12.577 -10.353 -9.750 1.00 80.94 105 THR A C 1
ATOM 824 O O . THR A 1 105 ? 13.085 -9.645 -10.620 1.00 80.94 105 THR A O 1
ATOM 827 N N . ALA A 1 106 ? 11.604 -9.899 -8.951 1.00 77.25 106 ALA A N 1
ATOM 828 C CA . ALA A 1 106 ? 11.034 -8.554 -9.082 1.00 77.25 106 ALA A CA 1
ATOM 829 C C . ALA A 1 106 ? 12.054 -7.448 -8.754 1.00 77.25 106 ALA A C 1
ATOM 831 O O . ALA A 1 106 ? 12.077 -6.408 -9.417 1.00 77.25 106 ALA A O 1
ATOM 832 N N . LEU A 1 107 ? 12.925 -7.668 -7.765 1.00 76.38 107 LEU A N 1
ATOM 833 C CA . LEU A 1 107 ? 14.007 -6.745 -7.411 1.00 76.38 107 LEU A CA 1
ATOM 834 C C . LEU A 1 107 ? 15.050 -6.642 -8.529 1.00 76.38 107 LEU A C 1
ATOM 836 O O . LEU A 1 107 ? 15.401 -5.536 -8.943 1.00 76.38 107 LEU A O 1
ATOM 840 N N . ASN A 1 108 ? 15.479 -7.775 -9.086 1.00 81.75 108 ASN A N 1
ATOM 841 C CA . ASN A 1 108 ? 16.440 -7.795 -10.185 1.00 81.75 108 ASN A CA 1
ATOM 842 C C . ASN A 1 108 ? 15.882 -7.079 -11.420 1.00 81.75 108 ASN A C 1
ATOM 844 O O . ASN A 1 108 ? 16.579 -6.253 -12.003 1.00 81.75 108 ASN A O 1
ATOM 848 N N . GLN A 1 109 ? 14.606 -7.282 -11.762 1.00 77.69 109 GLN A N 1
ATOM 849 C CA . GLN A 1 109 ? 13.953 -6.585 -12.880 1.00 77.69 109 GLN A CA 1
ATOM 850 C C . GLN A 1 109 ? 13.931 -5.056 -12.727 1.00 77.69 109 GLN A C 1
ATOM 852 O O . GLN A 1 109 ? 13.963 -4.335 -13.727 1.00 77.69 109 GLN A O 1
ATOM 857 N N . ARG A 1 110 ? 13.882 -4.530 -11.498 1.00 72.12 110 ARG A N 1
AT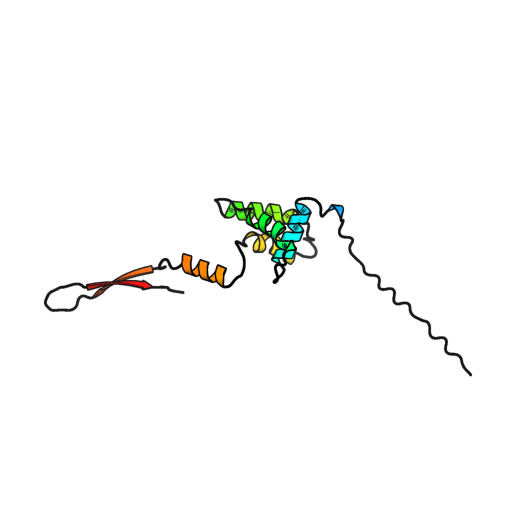OM 858 C CA . ARG A 1 110 ? 13.963 -3.080 -11.248 1.00 72.12 110 ARG A CA 1
ATOM 859 C C . ARG A 1 110 ? 15.360 -2.549 -11.540 1.00 72.12 110 ARG A C 1
ATOM 861 O O . ARG A 1 110 ? 15.471 -1.528 -12.214 1.00 72.12 110 ARG A O 1
ATOM 868 N N . ILE A 1 111 ? 16.392 -3.288 -11.124 1.00 64.88 111 ILE A N 1
ATOM 869 C CA . ILE A 1 111 ? 17.788 -2.988 -11.464 1.00 64.88 111 ILE A CA 1
ATOM 870 C C . ILE A 1 111 ? 17.961 -3.004 -12.986 1.00 64.88 111 ILE A C 1
ATOM 872 O O . ILE A 1 111 ? 18.579 -2.099 -13.541 1.00 64.88 111 ILE A O 1
ATOM 876 N N . GLU A 1 112 ? 17.360 -3.975 -13.681 1.00 56.56 112 GLU A N 1
ATOM 877 C CA . GLU A 1 112 ? 17.427 -4.068 -15.145 1.00 56.56 112 GLU A CA 1
ATOM 878 C C . GLU A 1 112 ? 16.748 -2.900 -15.858 1.00 56.56 112 GLU A C 1
ATOM 880 O O . GLU A 1 112 ? 17.298 -2.374 -16.822 1.00 56.56 112 GLU A O 1
ATOM 885 N N . LYS A 1 113 ? 15.600 -2.429 -15.365 1.00 57.66 113 LYS A N 1
ATOM 886 C CA . LYS A 1 113 ? 14.964 -1.211 -15.893 1.00 57.66 113 LYS A CA 1
ATOM 887 C C . LYS A 1 113 ? 15.820 0.035 -15.649 1.00 57.66 113 LYS A C 1
ATOM 889 O O . LYS A 1 113 ? 15.821 0.935 -16.485 1.00 57.66 113 LYS A O 1
ATOM 894 N N . SER A 1 114 ? 16.586 0.062 -14.558 1.00 54.69 114 SER A N 1
ATOM 895 C CA . SER A 1 114 ? 17.602 1.088 -14.300 1.00 54.69 114 SER A CA 1
ATOM 896 C C . SER A 1 114 ? 18.955 0.834 -14.980 1.00 54.69 114 SER A C 1
ATOM 898 O O . SER A 1 114 ? 19.822 1.688 -14.866 1.00 54.69 114 SER A O 1
ATOM 900 N N . LYS A 1 115 ? 19.149 -0.257 -15.749 1.00 56.22 115 LYS A N 1
ATOM 901 C CA . LYS A 1 115 ? 20.338 -0.465 -16.612 1.00 56.22 115 LYS A CA 1
ATOM 902 C C . LYS A 1 115 ? 20.360 0.475 -17.828 1.00 56.22 115 LYS A C 1
ATOM 904 O O . LYS A 1 115 ? 21.128 0.257 -18.766 1.00 56.22 115 LYS A O 1
ATOM 909 N N . GLN A 1 116 ? 19.553 1.537 -17.842 1.00 55.62 116 GLN A N 1
ATOM 910 C CA . GLN A 1 116 ? 19.955 2.712 -18.602 1.00 55.62 116 GLN A CA 1
ATOM 911 C C . GLN A 1 116 ? 21.235 3.236 -17.943 1.00 55.62 116 GLN A C 1
ATOM 913 O O . GLN A 1 116 ? 21.233 3.450 -16.733 1.00 55.62 116 GLN A O 1
ATOM 918 N N . PRO A 1 117 ? 22.348 3.376 -18.678 1.00 57.56 117 PRO A N 1
ATOM 919 C CA . PRO A 1 117 ? 23.591 3.847 -18.083 1.00 57.56 117 PRO A CA 1
ATOM 920 C C . PRO A 1 117 ? 23.333 5.180 -17.374 1.00 57.56 117 PRO A C 1
ATOM 922 O O . PRO A 1 117 ? 22.961 6.156 -18.022 1.00 57.56 117 PRO A O 1
ATOM 925 N N . LEU A 1 118 ? 23.531 5.211 -16.049 1.00 59.00 118 LEU A N 1
ATOM 926 C CA . LEU A 1 118 ? 23.407 6.419 -15.218 1.00 59.00 118 LEU A CA 1
ATOM 927 C C . LEU A 1 118 ? 24.279 7.559 -15.768 1.00 59.00 118 LEU A C 1
ATOM 929 O O . LEU A 1 118 ? 23.940 8.732 -15.629 1.00 59.00 118 LEU A O 1
ATOM 933 N N . LYS A 1 119 ? 25.382 7.200 -16.437 1.00 61.12 119 LYS A N 1
ATOM 934 C CA . LYS A 1 119 ? 26.240 8.101 -17.200 1.00 61.12 119 LYS A CA 1
ATOM 935 C C . LYS A 1 119 ? 26.817 7.364 -18.412 1.00 61.12 119 LYS A C 1
ATOM 937 O O . LYS A 1 119 ? 27.439 6.310 -18.267 1.00 61.12 119 LYS A O 1
ATOM 942 N N . VAL A 1 120 ? 26.636 7.931 -19.604 1.00 70.94 120 VAL A N 1
ATOM 943 C CA . VAL A 1 120 ? 27.390 7.542 -20.806 1.00 70.94 120 VAL A CA 1
ATOM 944 C C . VAL A 1 120 ? 28.535 8.527 -20.954 1.00 70.94 120 VAL A C 1
ATOM 946 O O . VAL A 1 120 ? 28.305 9.728 -21.082 1.00 70.94 120 VAL A O 1
ATOM 949 N N . GLU A 1 121 ? 29.766 8.033 -20.906 1.00 74.62 121 GLU A N 1
ATOM 950 C CA . GLU A 1 121 ? 30.958 8.860 -21.072 1.00 74.62 121 GLU A CA 1
ATOM 951 C C . GLU A 1 121 ? 31.636 8.497 -22.388 1.00 74.62 121 GLU A C 1
ATOM 953 O O . GLU A 1 121 ? 31.989 7.343 -22.627 1.00 74.62 121 GLU A O 1
ATOM 958 N N . LYS A 1 122 ? 31.775 9.484 -23.275 1.00 81.19 122 LYS A N 1
ATOM 959 C CA . LYS A 1 122 ? 32.446 9.311 -24.560 1.00 81.19 122 LYS A CA 1
ATOM 960 C C . LYS A 1 122 ? 33.907 9.696 -24.394 1.00 81.19 122 LYS A C 1
ATOM 962 O O . LYS A 1 122 ? 34.222 10.877 -24.260 1.00 81.19 122 LYS A O 1
ATOM 967 N N . ILE A 1 123 ? 34.785 8.703 -24.401 1.00 81.12 123 ILE A N 1
ATOM 968 C CA . ILE A 1 123 ? 36.227 8.916 -24.294 1.00 81.12 123 ILE A CA 1
ATOM 969 C C . ILE A 1 123 ? 36.804 8.861 -25.700 1.00 81.12 123 ILE A C 1
ATOM 971 O O . ILE A 1 123 ? 36.615 7.882 -26.415 1.00 81.12 123 ILE A O 1
ATOM 975 N N . CYS A 1 124 ? 37.492 9.926 -26.103 1.00 81.88 124 CYS A N 1
ATOM 976 C CA . CYS A 1 124 ? 38.228 9.964 -27.357 1.00 81.88 124 CYS A CA 1
ATOM 977 C C . CYS A 1 124 ? 39.722 9.967 -27.054 1.00 81.88 124 CYS A C 1
ATOM 979 O O . CYS A 1 124 ? 40.233 10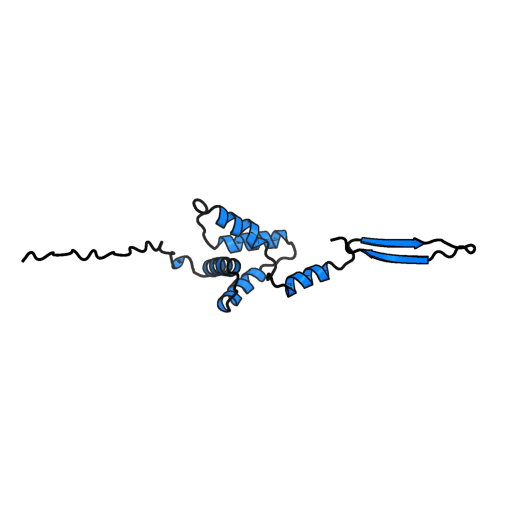.915 -26.459 1.00 81.88 124 CYS A O 1
ATOM 981 N N . THR A 1 125 ? 40.422 8.924 -27.478 1.00 77.69 125 THR A N 1
ATOM 982 C CA . THR A 1 125 ? 41.881 8.846 -27.394 1.00 77.69 125 THR A CA 1
ATOM 983 C C . THR A 1 125 ? 42.472 9.345 -28.707 1.00 77.69 125 THR A C 1
ATOM 985 O O . THR A 1 125 ? 42.152 8.843 -29.784 1.00 77.69 125 THR A O 1
ATOM 988 N N . GLY A 1 126 ? 43.311 10.378 -28.629 1.00 69.81 126 GLY A N 1
ATOM 989 C CA . GLY A 1 126 ? 44.114 10.857 -29.752 1.00 69.81 126 GLY A CA 1
ATOM 990 C C . GLY A 1 126 ? 45.562 10.440 -29.541 1.00 69.81 126 GLY A C 1
ATOM 991 O O . GLY A 1 126 ? 46.204 10.932 -28.618 1.00 69.81 126 GLY A O 1
ATOM 992 N N . GLY A 1 127 ? 46.073 9.541 -30.379 1.00 66.56 127 GLY A N 1
ATOM 993 C CA . GLY A 1 127 ? 47.447 9.063 -30.265 1.00 66.56 127 GLY A CA 1
ATOM 994 C C . GLY A 1 127 ? 47.971 8.524 -31.587 1.00 66.56 127 GLY A C 1
ATOM 995 O O . GLY A 1 127 ? 47.741 7.368 -31.918 1.00 66.56 127 GLY A O 1
ATOM 996 N N . GLY A 1 128 ? 48.691 9.363 -32.334 1.00 57.19 128 GLY A N 1
ATOM 997 C CA . GLY A 1 128 ? 49.455 8.938 -33.505 1.00 57.19 128 GLY A CA 1
ATOM 998 C C . GLY A 1 128 ? 49.638 10.030 -34.557 1.00 57.19 128 GLY A C 1
ATOM 999 O O . GLY A 1 128 ? 48.755 10.859 -34.768 1.00 57.19 128 GLY A O 1
ATOM 1000 N N . HIS A 1 129 ? 50.784 9.980 -35.244 1.00 56.06 129 HIS A N 1
ATOM 1001 C CA . HIS A 1 129 ? 51.350 10.954 -36.197 1.00 56.06 129 HIS A CA 1
ATOM 1002 C C . HIS A 1 129 ? 50.456 11.321 -37.415 1.00 56.06 129 HIS A C 1
ATOM 1004 O O . HIS A 1 129 ? 50.869 12.124 -38.241 1.00 56.06 129 HIS A O 1
ATOM 1010 N N . ASN A 1 130 ? 49.233 10.772 -37.512 1.00 60.62 130 ASN A N 1
ATOM 1011 C CA . ASN A 1 130 ? 48.259 10.996 -38.593 1.00 60.62 130 ASN A CA 1
ATOM 1012 C C . ASN A 1 130 ? 46.853 11.443 -38.119 1.00 60.62 130 ASN A C 1
ATOM 1014 O O . ASN A 1 130 ? 45.915 11.460 -38.911 1.00 60.62 130 ASN A O 1
ATOM 1018 N N . GLY A 1 131 ? 46.672 11.830 -36.851 1.00 59.31 131 GLY A N 1
ATOM 1019 C CA . GLY A 1 131 ? 45.493 12.602 -36.421 1.00 59.31 131 GLY A CA 1
ATOM 1020 C C . GLY A 1 131 ? 44.140 11.871 -36.368 1.00 59.31 131 GLY A C 1
ATOM 1021 O O . GLY A 1 131 ? 43.121 12.534 -36.164 1.00 59.31 131 GLY A O 1
ATOM 1022 N N . SER A 1 132 ? 44.083 10.541 -36.503 1.00 61.38 132 SER A N 1
ATOM 1023 C CA . SER A 1 132 ? 42.842 9.797 -36.262 1.00 61.38 132 SER A CA 1
ATOM 1024 C C . SER A 1 132 ? 42.467 9.847 -34.775 1.00 61.38 132 SER A C 1
ATOM 1026 O O . SER A 1 132 ? 43.269 9.542 -33.891 1.00 61.38 132 SER A O 1
ATOM 1028 N N . ARG A 1 133 ? 41.233 10.276 -34.491 1.00 68.69 133 ARG A N 1
ATOM 1029 C CA . ARG A 1 133 ? 40.632 10.238 -33.152 1.00 68.69 133 ARG A CA 1
ATOM 1030 C C . ARG A 1 133 ? 39.710 9.032 -33.082 1.00 68.69 133 ARG A C 1
ATOM 1032 O O . ARG A 1 133 ? 38.724 8.984 -33.813 1.00 68.69 133 ARG A O 1
ATOM 1039 N N . GLU A 1 134 ? 40.019 8.087 -32.205 1.00 78.50 134 GLU A N 1
ATOM 1040 C CA . GLU A 1 134 ? 39.131 6.965 -31.915 1.00 78.50 134 GLU A CA 1
ATOM 1041 C C . GLU A 1 134 ? 38.321 7.295 -30.662 1.00 78.50 134 GLU A C 1
ATOM 1043 O O . GLU A 1 134 ? 38.883 7.636 -29.620 1.00 78.50 134 GLU A O 1
ATOM 1048 N N . CYS A 1 135 ? 36.994 7.258 -30.784 1.00 79.12 135 CYS A N 1
ATOM 1049 C CA . CYS A 1 135 ? 36.076 7.565 -29.695 1.00 79.12 135 CYS A CA 1
ATOM 1050 C C . CYS A 1 135 ? 35.270 6.325 -29.323 1.00 79.12 135 CYS A C 1
ATOM 1052 O O . CYS A 1 135 ? 34.588 5.760 -30.176 1.00 79.12 135 CYS A O 1
ATOM 1054 N N . VAL A 1 136 ? 35.285 5.964 -28.042 1.00 83.06 136 VAL A N 1
ATOM 1055 C CA . VAL A 1 136 ? 34.527 4.843 -27.483 1.00 83.06 136 VAL A CA 1
ATOM 1056 C C . VAL A 1 136 ? 33.526 5.376 -26.462 1.00 83.06 136 VAL A C 1
ATOM 1058 O O . VAL A 1 136 ? 33.849 6.233 -25.637 1.00 83.06 136 VAL A O 1
ATOM 1061 N N . GLU A 1 137 ? 32.291 4.881 -26.521 1.00 79.69 137 GLU A N 1
ATOM 1062 C CA . GLU A 1 137 ? 31.285 5.135 -25.489 1.00 79.69 137 GLU A CA 1
ATOM 1063 C C . GLU A 1 137 ? 31.413 4.097 -24.379 1.00 79.69 137 GLU A C 1
ATOM 1065 O O . GLU A 1 137 ? 31.180 2.905 -24.590 1.00 79.69 137 GLU A O 1
ATOM 1070 N N . ILE A 1 138 ? 31.755 4.556 -23.179 1.00 74.50 138 ILE A N 1
ATOM 1071 C CA . ILE A 1 138 ? 31.799 3.716 -21.989 1.00 74.50 138 ILE A CA 1
ATOM 1072 C C . ILE A 1 138 ? 30.495 3.909 -21.219 1.00 74.50 138 ILE A C 1
ATOM 1074 O O . ILE A 1 138 ? 30.134 5.012 -20.800 1.00 74.50 138 ILE A O 1
ATOM 1078 N N . LYS A 1 139 ? 29.771 2.803 -21.045 1.00 75.44 139 LYS A N 1
ATOM 1079 C CA . LYS A 1 139 ? 28.552 2.737 -20.239 1.00 75.44 139 LYS A CA 1
ATOM 1080 C C . LYS A 1 139 ? 28.950 2.382 -18.813 1.00 75.44 139 LYS A C 1
ATOM 1082 O O . LYS A 1 139 ? 29.194 1.215 -18.520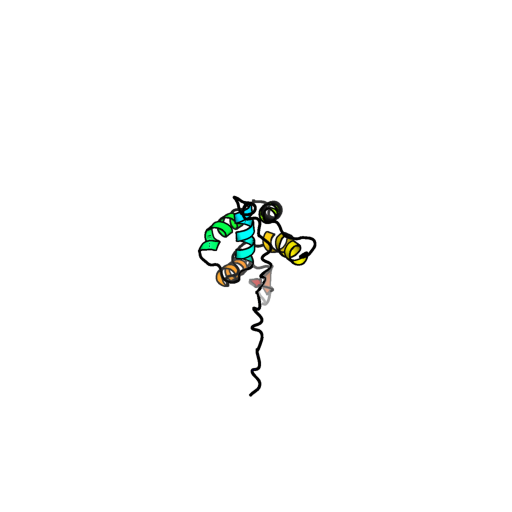 1.00 75.44 139 LYS A O 1
ATOM 1087 N N . ASN A 1 140 ? 29.030 3.383 -17.943 1.00 59.94 140 ASN A N 1
ATOM 1088 C CA . ASN A 1 140 ? 29.393 3.164 -16.548 1.00 59.94 140 ASN A CA 1
ATOM 1089 C C . ASN A 1 140 ? 28.134 2.947 -15.700 1.00 59.94 140 ASN A C 1
ATOM 1091 O O . ASN A 1 140 ? 27.222 3.776 -15.690 1.00 59.94 140 ASN A O 1
ATOM 1095 N N . LEU A 1 141 ? 28.109 1.831 -14.973 1.00 59.62 141 LEU A N 1
ATOM 1096 C CA . LEU A 1 141 ? 27.134 1.547 -13.926 1.00 59.62 141 LEU A CA 1
ATOM 1097 C C . LEU A 1 141 ? 27.789 1.939 -12.592 1.00 59.62 141 LEU A C 1
ATOM 1099 O O . LEU A 1 141 ? 28.426 1.113 -11.948 1.00 59.62 141 LEU A O 1
ATOM 1103 N N . TRP A 1 142 ? 27.738 3.221 -12.223 1.00 52.12 142 TRP A N 1
ATOM 1104 C CA . TRP A 1 142 ? 28.117 3.608 -10.861 1.00 52.12 142 TRP A CA 1
ATOM 1105 C C . TRP A 1 142 ? 26.983 3.172 -9.929 1.00 52.12 142 TRP A C 1
ATOM 1107 O O . TRP A 1 142 ? 25.871 3.685 -10.050 1.00 52.12 142 TRP A O 1
ATOM 1117 N N . ILE A 1 143 ? 27.263 2.177 -9.084 1.00 52.06 143 ILE A N 1
ATOM 1118 C CA . ILE A 1 143 ? 26.434 1.773 -7.938 1.00 52.06 143 ILE A CA 1
ATOM 1119 C C . I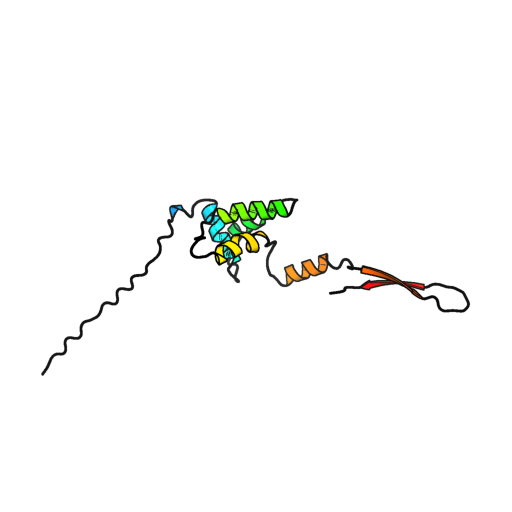LE A 1 143 ? 26.911 2.563 -6.724 1.00 52.06 143 ILE A C 1
ATOM 1121 O O . ILE A 1 143 ? 28.149 2.664 -6.562 1.00 52.06 143 ILE A O 1
#

Foldseek 3Di:
DDDDDDDPPPPPPPPPPPPPPVVLLDDLLVLLVLQLVQVPDPDRDPVSPVSVVVLLVQDDPDLVSQLVVSLVSNVSHDDDCPPCVVSVCCRNPPPSNDNDDPDPVVVVVVVVVVLPQPDWDWDWDFDDPPGDIDIDTDRDDDD

Secondary structure (DSSP, 8-state):
---------------------TTTTSHHHHHHHHHHHHHH-SS--TTHHHHHHHHHH---SSHHHHHHHHHHHHTTS---TTT-HHHHHIIIIIGGG--S---HHHHHHHHHHT-S-SEEEEEEEE-STT-PEEEEEEEE---

Radius of gyration: 28.8 Å; chains: 1; bounding box: 71×54×98 Å

Organism: Campylobacter jejuni subsp. jejuni serotype O:23/36 (strain 81-176) (NCBI:txid354242)

InterPro domains:
  IPR009989 TrbM [PF07424] (24-115)

Sequence (143 aa):
MKKILFPFCVFGVINSVNALDLQLLSGDTRTSCEVILCLASPVKPPECASSLAKYFSIHFKKPWKTIQARKEFLNLCPIDTTNDPEMYKYKNDILVNLDGECSTTALNQRIEKSKQPLKVEKICTGGGHNGSRECVEIKNLWI

pLDDT: mean 78.22, std 16.53, range [40.0, 97.75]